Protein AF-L1M6B3-F1 (afdb_monomer)

pLDDT: mean 80.81, std 20.07, range [38.44, 98.19]

Solvent-accessible surface area (backbone atoms only — not comparable to full-atom values): 6651 Å² total; per-residue (Å²): 133,92,52,55,68,57,55,55,41,68,74,41,54,89,72,24,53,74,43,82,43,82,76,46,95,81,58,23,30,35,41,38,33,19,40,95,89,66,50,75,66,46,76,44,82,42,46,41,73,40,52,76,28,69,75,46,34,54,54,48,53,50,52,50,53,49,53,41,39,48,76,72,69,46,59,68,65,63,54,52,51,55,51,45,61,76,76,36,99,66,91,72,86,75,78,84,70,84,82,78,84,79,83,88,79,88,131

Radius of gyration: 19.42 Å; Cα contacts (8 Å, |Δi|>4): 104; chains: 1; bounding box: 47×22×64 Å

Organism: NCBI:txid1005395

Secondary structure (DSSP, 8-state):
---HHHHHHHHHTTTSEEEEEE--TTS-EEEEEE-TTS-EEEEEEE-HHHHS-HHHHHHHHHHHHHHHHHHTT--HHHHHHHHHHHH-S-S-TTSS-----------

InterPro domains:
  IPR021898 Protein of unknown function DUF3509 [PF12021] (4-87)

Foldseek 3Di:
DDQLVVVLCVLQVVFWDWDWAQDDPQRKIWTWTAGPVRDTQDIDIDGPVCRVDPVSSLVVSLVRVLSSCVVVVHDSVVSVVVVDVVVDPDDPVPPPDDDDPDDDDDD

Nearest PDB structures (foldseek):
  1t4l-assembly1_B  TM=3.469E-01  e=2.557E-01  Saccharomyces cerevisiae
  3c4b-assembly1_A  TM=3.818E-01  e=4.472E-01  Mus musculus
  7xw2-assembly1_A  TM=3.676E-01  e=6.100E-01  Homo sapiens
  3r8e-assembly1_A-2  TM=4.385E-01  e=1.067E+00  Cytophaga hutchinsonii ATCC 33406
  6sgb-assembly1_DC  TM=3.191E-01  e=2.708E+00  Trypanosoma brucei brucei

Structure (mmCIF, N/CA/C/O backbone):
data_AF-L1M6B3-F1
#
_entry.id   AF-L1M6B3-F1
#
loop_
_atom_site.group_PDB
_atom_site.id
_atom_site.type_symbol
_atom_site.label_atom_id
_atom_site.label_alt_id
_atom_site.label_comp_id
_atom_site.label_asym_id
_atom_site.label_entity_id
_atom_site.label_seq_id
_atom_site.pdbx_PDB_ins_code
_atom_site.Cartn_x
_atom_site.Cartn_y
_atom_site.Cartn_z
_atom_site.occupancy
_atom_site.B_iso_or_equiv
_atom_site.auth_seq_id
_atom_site.auth_comp_id
_atom_site.auth_asym_id
_atom_site.auth_atom_id
_atom_site.pdbx_PDB_model_num
ATOM 1 N N . MET A 1 1 ? -14.759 -16.375 -1.411 1.00 55.50 1 MET A N 1
ATOM 2 C CA . MET A 1 1 ? -15.047 -15.003 -0.928 1.00 55.50 1 MET A CA 1
ATOM 3 C C . MET A 1 1 ? -13.871 -14.116 -1.297 1.00 55.50 1 MET A C 1
ATOM 5 O O . MET A 1 1 ? -12.746 -14.537 -1.079 1.00 55.50 1 MET A O 1
ATOM 9 N N . HIS A 1 2 ? -14.107 -12.942 -1.884 1.00 76.81 2 HIS A N 1
ATOM 10 C CA . HIS A 1 2 ? -13.041 -12.001 -2.239 1.00 76.81 2 HIS A CA 1
ATOM 11 C C . HIS A 1 2 ? -12.726 -11.129 -1.016 1.00 76.81 2 HIS A C 1
ATOM 13 O O . HIS A 1 2 ? -13.525 -10.265 -0.661 1.00 76.81 2 HIS A O 1
ATOM 19 N N . ASN A 1 3 ? -11.624 -11.418 -0.317 1.00 91.75 3 ASN A N 1
ATOM 20 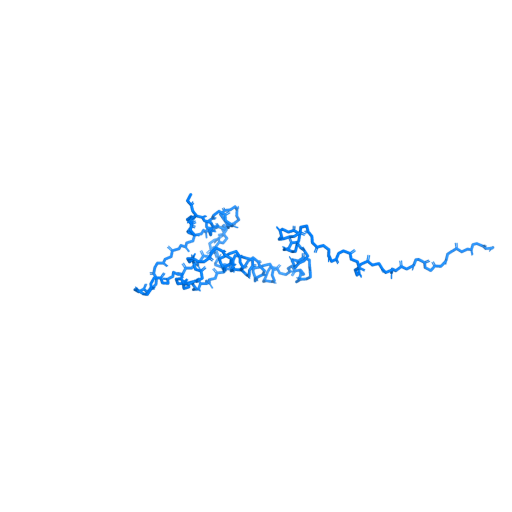C CA . ASN A 1 3 ? -11.162 -10.611 0.811 1.00 91.75 3 ASN A CA 1
ATOM 21 C C . ASN A 1 3 ? -10.076 -9.640 0.316 1.00 91.75 3 ASN A C 1
ATOM 23 O O . ASN A 1 3 ? -8.976 -10.094 -0.007 1.00 91.75 3 ASN A O 1
ATOM 27 N N . PRO A 1 4 ? -10.343 -8.326 0.277 1.00 93.56 4 PRO A N 1
ATOM 28 C CA . PRO A 1 4 ? -9.402 -7.362 -0.279 1.00 93.56 4 PRO A CA 1
ATOM 29 C C . PRO A 1 4 ? -8.112 -7.240 0.541 1.00 93.56 4 PRO A C 1
ATOM 31 O O . PRO A 1 4 ? -7.052 -6.987 -0.021 1.00 93.56 4 PRO A O 1
ATOM 34 N N . PHE A 1 5 ? -8.171 -7.469 1.856 1.00 95.00 5 PHE A N 1
ATOM 35 C CA . PHE A 1 5 ? -6.982 -7.465 2.709 1.00 95.00 5 PHE A CA 1
ATOM 36 C C . PHE A 1 5 ? -6.064 -8.637 2.374 1.00 95.00 5 PHE A C 1
ATOM 38 O O . PHE A 1 5 ? -4.862 -8.447 2.232 1.00 95.00 5 PHE A O 1
ATOM 45 N N . GLN A 1 6 ? -6.645 -9.826 2.184 1.00 94.75 6 GLN A N 1
ATOM 46 C CA . GLN A 1 6 ? -5.886 -11.006 1.779 1.00 94.75 6 GLN A CA 1
ATOM 47 C C . GLN A 1 6 ? -5.278 -10.808 0.390 1.00 94.75 6 GLN A C 1
ATOM 49 O O . GLN A 1 6 ? -4.102 -11.080 0.212 1.00 94.75 6 GLN A O 1
ATOM 54 N N . GLN A 1 7 ? -6.033 -10.251 -0.562 1.00 95.19 7 GLN A N 1
ATOM 55 C CA . GLN A 1 7 ? -5.516 -10.000 -1.908 1.00 95.19 7 GLN A CA 1
ATOM 56 C C . GLN A 1 7 ? -4.331 -9.022 -1.911 1.00 95.19 7 GLN A C 1
ATOM 58 O O . GLN A 1 7 ? -3.369 -9.237 -2.645 1.00 95.19 7 GLN A O 1
ATOM 63 N N . ILE A 1 8 ? -4.380 -7.960 -1.097 1.00 96.25 8 ILE A N 1
ATOM 64 C CA . ILE A 1 8 ? -3.237 -7.049 -0.936 1.00 96.25 8 ILE A CA 1
ATOM 65 C C . ILE A 1 8 ? -2.059 -7.800 -0.315 1.00 96.25 8 ILE A C 1
ATOM 67 O O . ILE A 1 8 ? -0.951 -7.706 -0.832 1.00 96.25 8 ILE A O 1
ATOM 71 N N . SER 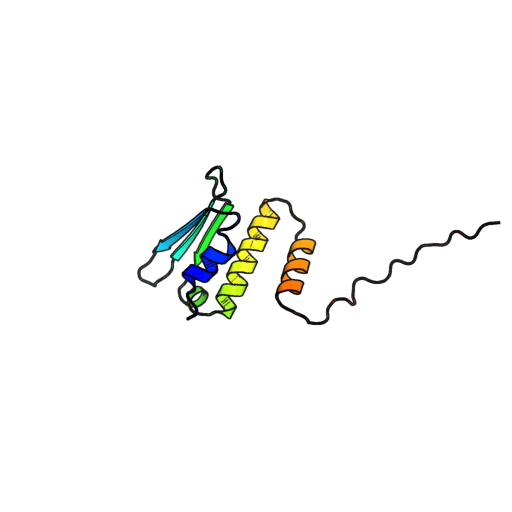A 1 9 ? -2.284 -8.548 0.767 1.00 96.44 9 SER A N 1
ATOM 72 C CA . SER A 1 9 ? -1.225 -9.315 1.425 1.00 96.44 9 SER A CA 1
ATOM 73 C C . SER A 1 9 ? -0.567 -10.304 0.464 1.00 96.44 9 SER A C 1
ATOM 75 O O . SER A 1 9 ? 0.646 -10.245 0.287 1.00 96.44 9 SER A O 1
ATOM 77 N N . ASP A 1 10 ? -1.344 -11.138 -0.222 1.00 96.00 10 ASP A N 1
ATOM 78 C CA . ASP A 1 10 ? -0.845 -12.129 -1.183 1.00 96.00 10 ASP A CA 1
ATOM 79 C C . ASP A 1 10 ? -0.058 -11.475 -2.323 1.00 96.00 10 ASP A C 1
ATOM 81 O O . ASP A 1 10 ? 0.919 -12.031 -2.809 1.00 96.00 10 ASP A O 1
ATOM 85 N N . ALA A 1 11 ? -0.437 -10.264 -2.741 1.00 95.62 11 ALA A N 1
ATOM 86 C CA . ALA A 1 11 ? 0.243 -9.573 -3.830 1.00 95.62 11 ALA A CA 1
ATOM 87 C C . ALA A 1 11 ? 1.663 -9.086 -3.486 1.00 95.62 11 ALA A C 1
ATOM 89 O O . ALA A 1 11 ? 2.421 -8.784 -4.414 1.00 95.62 11 ALA A O 1
ATOM 90 N N . PHE A 1 12 ? 2.012 -8.960 -2.203 1.00 96.88 12 PHE A N 1
ATOM 91 C CA . PHE A 1 12 ? 3.274 -8.350 -1.768 1.00 96.88 12 PHE A CA 1
ATOM 92 C C . PHE A 1 12 ? 4.070 -9.186 -0.762 1.00 96.88 12 PHE A C 1
ATOM 94 O O . PHE A 1 12 ? 5.244 -8.887 -0.562 1.00 96.88 12 PHE A O 1
ATOM 101 N N . SER A 1 13 ? 3.473 -10.206 -0.136 1.00 95.88 13 SER A N 1
ATOM 102 C CA . SER A 1 13 ? 4.100 -10.923 0.988 1.00 95.88 13 SER A CA 1
ATOM 103 C C . SER A 1 13 ? 5.321 -11.758 0.597 1.00 95.88 13 SER A C 1
ATOM 105 O O . SER A 1 13 ? 6.122 -12.074 1.472 1.00 95.88 13 SER A O 1
ATOM 107 N N . ASP A 1 14 ? 5.490 -12.074 -0.690 1.00 94.50 14 ASP A N 1
ATOM 108 C CA . ASP A 1 14 ? 6.669 -12.788 -1.196 1.00 94.50 14 ASP A CA 1
ATOM 109 C C . ASP A 1 14 ? 7.959 -11.955 -1.072 1.00 94.50 14 ASP A C 1
ATOM 111 O O . ASP A 1 14 ? 9.032 -12.502 -0.835 1.00 94.50 14 ASP A O 1
ATOM 115 N N . GLU A 1 15 ? 7.860 -10.628 -1.201 1.00 93.38 15 GLU A N 1
ATOM 116 C CA . GLU A 1 15 ? 9.016 -9.715 -1.246 1.00 93.38 15 GLU A CA 1
ATOM 117 C C . GLU A 1 15 ? 9.034 -8.696 -0.096 1.00 93.38 15 GLU A C 1
ATOM 119 O O . GLU A 1 15 ? 10.088 -8.174 0.275 1.00 93.38 15 GLU A O 1
ATOM 124 N N . TYR A 1 16 ? 7.870 -8.382 0.476 1.00 96.69 16 TYR A N 1
ATOM 125 C CA . TYR A 1 16 ? 7.708 -7.284 1.420 1.00 96.69 16 TYR A CA 1
ATOM 126 C C . TYR A 1 16 ? 6.960 -7.724 2.671 1.00 96.69 16 TYR A C 1
ATOM 128 O O . TYR A 1 16 ? 5.988 -8.476 2.634 1.00 96.69 16 TYR A O 1
ATOM 136 N N . ARG A 1 17 ? 7.345 -7.143 3.805 1.00 97.56 17 ARG A N 1
ATOM 137 C CA . ARG A 1 17 ? 6.515 -7.163 5.007 1.00 97.56 17 ARG A CA 1
ATOM 138 C C . ARG A 1 17 ? 5.327 -6.233 4.785 1.00 97.56 17 ARG A C 1
ATOM 140 O O . ARG A 1 17 ? 5.499 -5.026 4.605 1.00 97.56 17 ARG A O 1
ATOM 147 N N . VAL A 1 18 ? 4.128 -6.805 4.815 1.00 98.19 18 VAL A N 1
ATOM 148 C CA . VAL A 1 18 ? 2.867 -6.086 4.622 1.00 98.19 18 VAL A CA 1
ATOM 149 C C . VAL A 1 18 ? 2.314 -5.639 5.972 1.00 98.19 18 VAL A C 1
ATOM 151 O O . VAL A 1 18 ? 2.073 -6.457 6.858 1.00 98.19 18 VAL A O 1
ATOM 154 N N . ASN A 1 19 ? 2.070 -4.339 6.127 1.00 97.88 19 ASN A N 1
ATOM 155 C CA . ASN A 1 19 ? 1.333 -3.792 7.261 1.00 97.88 19 ASN A CA 1
ATOM 156 C C . ASN A 1 19 ? 0.096 -3.034 6.768 1.00 97.88 19 ASN A C 1
ATOM 158 O O . ASN A 1 19 ? 0.200 -2.162 5.903 1.00 97.88 19 ASN A O 1
ATOM 162 N N . LEU A 1 20 ? -1.063 -3.383 7.328 1.00 96.81 20 LEU A N 1
ATOM 163 C CA . LEU A 1 20 ? -2.352 -2.762 7.044 1.00 96.81 20 LEU A CA 1
ATOM 164 C C . LEU A 1 20 ? -2.904 -2.184 8.350 1.00 96.81 20 LEU A C 1
ATOM 166 O O . LEU A 1 20 ? -3.296 -2.940 9.239 1.00 96.81 20 LEU A O 1
ATOM 170 N N . SER A 1 21 ? -2.943 -0.857 8.468 1.00 95.88 21 SER A N 1
ATOM 171 C CA . SER A 1 21 ? -3.510 -0.153 9.627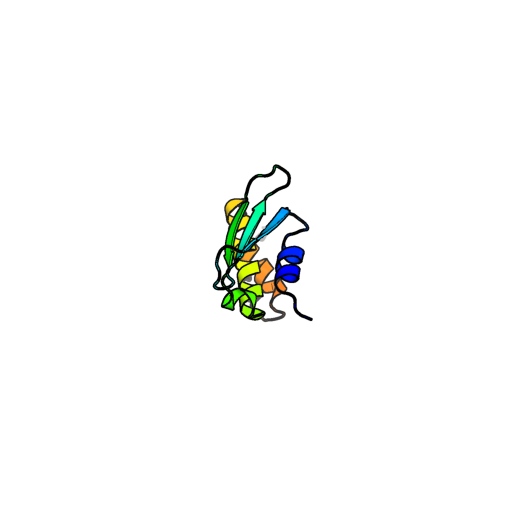 1.00 95.88 21 SER A CA 1
ATOM 172 C C . SER A 1 21 ? -4.808 0.558 9.261 1.00 95.88 21 SER A C 1
ATOM 174 O O . SER A 1 21 ? -4.971 1.058 8.149 1.00 95.88 21 SER A O 1
ATOM 176 N N . ILE A 1 22 ? -5.752 0.621 10.201 1.00 93.44 22 ILE A N 1
ATOM 177 C CA . ILE A 1 22 ? -6.946 1.462 10.067 1.00 93.44 22 ILE A CA 1
ATOM 178 C C . ILE A 1 22 ? -6.545 2.888 10.443 1.00 93.44 22 ILE A C 1
ATOM 180 O O . ILE A 1 22 ? -6.090 3.122 11.557 1.00 93.44 22 ILE A O 1
ATOM 184 N N . GLU A 1 23 ? -6.728 3.835 9.526 1.00 88.69 23 GLU A N 1
ATOM 185 C CA . GLU A 1 23 ? -6.338 5.237 9.749 1.00 88.69 23 GLU A CA 1
ATOM 186 C C . GLU A 1 23 ? -7.525 6.126 10.105 1.00 88.69 23 GLU A C 1
ATOM 188 O O . GLU A 1 23 ? -7.377 7.160 10.753 1.00 88.69 23 GLU A O 1
ATOM 193 N N . ARG A 1 24 ? -8.716 5.769 9.618 1.00 90.38 24 ARG A N 1
ATOM 194 C CA . ARG A 1 24 ? -9.898 6.623 9.684 1.00 90.38 24 ARG A CA 1
ATOM 195 C C . ARG A 1 24 ? -11.154 5.798 9.904 1.00 90.38 24 ARG A C 1
ATOM 197 O O . ARG A 1 24 ? -11.276 4.670 9.431 1.00 90.38 24 ARG A O 1
ATOM 204 N N . LEU A 1 25 ? -12.131 6.420 10.558 1.00 91.62 25 LEU A N 1
ATOM 205 C CA . LEU A 1 25 ? -13.463 5.847 10.775 1.00 91.62 25 LEU A CA 1
AT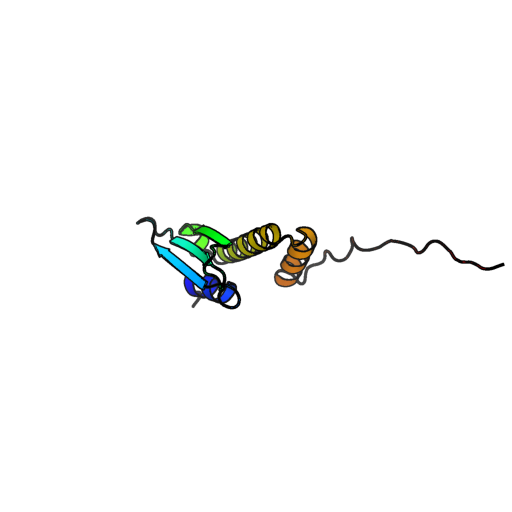OM 206 C C . LEU A 1 25 ? -14.271 5.705 9.472 1.00 91.62 25 LEU A C 1
ATOM 208 O O . LEU A 1 25 ? -15.251 4.969 9.443 1.00 91.62 25 LEU A O 1
ATOM 212 N N . ASP A 1 26 ? -13.841 6.360 8.386 1.00 89.50 26 ASP A N 1
ATOM 213 C CA . ASP A 1 26 ? -14.420 6.209 7.042 1.00 89.50 26 ASP A CA 1
ATOM 214 C C . ASP A 1 26 ? -14.098 4.847 6.385 1.00 89.50 26 ASP A C 1
ATOM 216 O O . ASP A 1 26 ? -14.573 4.540 5.289 1.00 89.50 26 ASP A O 1
ATOM 220 N N . GLY A 1 27 ? -13.307 4.010 7.065 1.00 88.56 27 GLY A N 1
ATOM 221 C CA . GLY A 1 27 ? -12.912 2.687 6.601 1.00 88.56 27 GLY A CA 1
ATOM 222 C C . GLY A 1 27 ? -11.686 2.684 5.689 1.00 88.56 27 GLY A C 1
ATOM 223 O O . GLY A 1 27 ? -11.380 1.627 5.130 1.00 88.56 27 GLY A O 1
ATOM 224 N N . SER A 1 28 ? -10.994 3.818 5.536 1.00 94.56 28 SER A N 1
ATOM 225 C CA . SER A 1 28 ? -9.696 3.894 4.865 1.00 94.56 28 SER A CA 1
ATOM 226 C C . SER A 1 28 ? -8.600 3.225 5.690 1.00 94.56 28 SER A C 1
ATOM 228 O O . SER A 1 28 ? -8.565 3.314 6.921 1.00 94.56 28 SER A O 1
ATOM 230 N N . ILE A 1 29 ? -7.669 2.592 4.987 1.00 96.31 29 ILE A N 1
ATOM 231 C CA . ILE A 1 29 ? -6.536 1.881 5.575 1.00 96.31 29 ILE A CA 1
ATOM 232 C C . ILE A 1 29 ? -5.222 2.412 5.008 1.00 96.31 29 ILE A C 1
ATOM 234 O O . ILE A 1 29 ? -5.169 2.827 3.849 1.00 96.31 29 ILE A O 1
ATOM 238 N N . MET A 1 30 ? -4.157 2.394 5.801 1.00 97.56 30 MET A N 1
ATOM 239 C CA . MET A 1 30 ? -2.804 2.605 5.300 1.00 97.56 30 MET A CA 1
ATOM 240 C C . MET A 1 30 ? -2.175 1.255 4.997 1.00 97.56 30 MET A C 1
ATOM 242 O O . MET A 1 30 ? -2.080 0.396 5.870 1.00 97.56 30 MET A O 1
ATOM 246 N N . LEU A 1 31 ? -1.694 1.101 3.771 1.00 98.19 31 LEU A N 1
ATOM 247 C CA . LEU A 1 31 ? -0.739 0.068 3.416 1.00 98.19 31 LEU A CA 1
ATOM 248 C C . LEU A 1 31 ? 0.671 0.621 3.592 1.00 98.19 31 LEU A C 1
ATOM 250 O O . LEU A 1 31 ? 1.014 1.651 3.009 1.00 98.19 31 LEU A O 1
ATOM 254 N N . THR A 1 32 ? 1.494 -0.095 4.347 1.00 98.19 32 THR A N 1
ATOM 255 C CA . THR A 1 32 ? 2.939 0.125 4.405 1.00 98.19 32 THR A CA 1
ATOM 256 C C . THR A 1 32 ? 3.643 -1.159 3.990 1.00 98.19 32 THR A C 1
ATOM 258 O O . THR A 1 32 ? 3.373 -2.220 4.551 1.00 98.19 32 THR A O 1
ATOM 261 N N . LEU A 1 33 ? 4.536 -1.051 3.008 1.00 98.19 33 LEU A N 1
ATOM 262 C CA . LEU A 1 33 ? 5.398 -2.136 2.552 1.00 98.19 33 LEU A CA 1
ATOM 263 C C . LEU A 1 33 ? 6.829 -1.828 2.970 1.00 98.19 33 LEU A C 1
ATOM 265 O O . LEU A 1 33 ? 7.339 -0.740 2.680 1.00 98.19 33 LEU A O 1
ATOM 269 N N . SER A 1 34 ? 7.478 -2.774 3.640 1.00 97.06 34 SER A N 1
ATOM 270 C CA . SER A 1 34 ? 8.895 -2.680 3.982 1.00 97.06 34 SER A CA 1
ATOM 271 C C . SER A 1 34 ? 9.676 -3.894 3.504 1.00 97.06 34 SER A C 1
ATOM 273 O O . SER A 1 34 ? 9.157 -5.007 3.462 1.00 97.06 34 SER A O 1
ATOM 275 N N . ASN A 1 35 ? 10.929 -3.671 3.115 1.00 94.69 35 ASN A N 1
ATOM 276 C CA . ASN A 1 35 ? 11.831 -4.750 2.725 1.00 94.69 35 ASN A CA 1
ATOM 277 C C . ASN A 1 35 ? 12.368 -5.504 3.957 1.00 94.69 35 ASN A C 1
ATOM 279 O O . ASN A 1 35 ? 12.091 -5.151 5.108 1.00 94.69 35 ASN A O 1
ATOM 283 N N . GLU A 1 36 ? 13.176 -6.534 3.719 1.00 92.62 36 GLU A N 1
ATOM 284 C CA . GLU A 1 36 ? 13.772 -7.361 4.776 1.00 92.62 36 GLU A CA 1
ATOM 285 C C . GLU A 1 36 ? 14.641 -6.576 5.775 1.00 92.62 36 GLU A C 1
ATOM 287 O O . GLU A 1 36 ? 14.682 -6.915 6.959 1.00 92.62 36 GLU A O 1
ATOM 292 N N . HIS A 1 37 ? 15.248 -5.468 5.339 1.00 93.38 37 HIS A N 1
ATOM 293 C CA . HIS A 1 37 ? 16.034 -4.566 6.186 1.00 93.38 37 HIS A CA 1
ATOM 294 C C . HIS A 1 37 ? 15.174 -3.584 7.002 1.00 93.38 37 HIS A C 1
ATOM 296 O O . HIS A 1 37 ? 15.710 -2.744 7.723 1.00 93.38 37 HIS A O 1
ATOM 302 N N . GLY A 1 38 ? 13.844 -3.650 6.885 1.00 90.00 38 GLY A N 1
ATOM 303 C CA . GLY A 1 38 ? 12.911 -2.775 7.594 1.00 90.00 38 GLY A CA 1
ATOM 304 C C . GLY A 1 38 ? 12.742 -1.384 6.974 1.00 90.00 38 GLY A C 1
ATOM 305 O O . GLY A 1 38 ? 12.041 -0.551 7.549 1.00 90.00 38 GLY A O 1
ATOM 306 N N . ARG A 1 39 ? 13.326 -1.116 5.798 1.00 94.38 39 ARG A N 1
ATOM 307 C CA . ARG A 1 39 ? 13.114 0.143 5.070 1.00 94.38 39 ARG A CA 1
ATOM 308 C C . ARG A 1 39 ? 11.745 0.121 4.400 1.00 94.38 39 ARG A C 1
ATOM 310 O O . ARG A 1 39 ? 11.421 -0.823 3.684 1.00 94.38 39 ARG A O 1
ATOM 317 N N . VAL A 1 40 ? 10.966 1.184 4.588 1.00 95.44 40 VAL A N 1
ATOM 318 C CA . VAL A 1 40 ? 9.695 1.381 3.877 1.00 95.44 40 VAL A CA 1
ATOM 319 C C . VAL A 1 40 ? 9.976 1.683 2.405 1.00 95.44 40 VAL A C 1
ATOM 321 O O . VAL A 1 40 ? 10.710 2.622 2.101 1.00 95.44 40 VAL A O 1
ATOM 324 N N . VAL A 1 41 ? 9.387 0.886 1.513 1.00 95.38 41 VAL A N 1
ATOM 325 C CA . VAL A 1 41 ? 9.503 1.019 0.048 1.00 95.38 41 VAL A CA 1
ATOM 326 C C . VAL A 1 41 ? 8.220 1.530 -0.599 1.00 95.38 41 VAL A C 1
ATOM 328 O O . VAL A 1 41 ? 8.241 2.019 -1.715 1.00 95.38 41 VAL A O 1
ATOM 331 N N . ALA A 1 42 ? 7.087 1.429 0.095 1.00 96.25 42 ALA A N 1
ATOM 332 C CA . ALA A 1 42 ? 5.852 2.061 -0.336 1.00 96.25 42 ALA A CA 1
ATOM 333 C C . ALA A 1 42 ? 4.958 2.350 0.864 1.00 96.25 42 ALA A C 1
ATOM 335 O O . ALA A 1 42 ? 4.869 1.562 1.809 1.00 96.25 42 ALA A O 1
ATOM 336 N N . LYS A 1 43 ? 4.248 3.476 0.796 1.00 96.69 43 LYS A N 1
ATOM 337 C CA . LYS A 1 43 ? 3.204 3.837 1.750 1.00 96.69 43 LYS A CA 1
ATOM 338 C C . LYS A 1 43 ? 2.012 4.415 0.998 1.00 96.69 43 LYS A C 1
ATOM 340 O O . LYS A 1 43 ? 2.165 5.366 0.232 1.00 96.69 43 LYS A O 1
ATOM 345 N N . ARG A 1 44 ? 0.827 3.832 1.181 1.00 97.12 44 ARG A N 1
ATOM 346 C CA . ARG A 1 44 ? -0.370 4.182 0.408 1.00 97.12 44 ARG A CA 1
ATOM 347 C C . ARG A 1 44 ? -1.611 4.199 1.289 1.00 97.12 44 ARG A C 1
ATOM 349 O O . ARG A 1 44 ? -1.975 3.182 1.866 1.00 97.12 44 ARG A O 1
ATOM 356 N N . LEU A 1 45 ? -2.301 5.337 1.316 1.00 97.06 45 LEU A N 1
ATOM 357 C CA . LEU A 1 45 ? -3.663 5.406 1.835 1.00 97.06 45 LEU A CA 1
ATOM 358 C C . LEU A 1 45 ? -4.618 4.785 0.808 1.00 97.06 45 LEU A C 1
ATOM 360 O O . LEU A 1 45 ? -4.597 5.163 -0.364 1.00 97.06 45 LEU A O 1
ATOM 364 N N . ILE A 1 46 ? -5.444 3.849 1.258 1.00 96.44 46 ILE A N 1
ATOM 365 C CA . ILE A 1 46 ? -6.423 3.122 0.454 1.00 96.44 46 ILE A CA 1
ATOM 366 C C . ILE A 1 46 ? -7.793 3.418 1.042 1.00 96.44 46 ILE A C 1
ATOM 368 O O . ILE A 1 46 ? -8.074 3.056 2.185 1.00 96.44 46 ILE A O 1
ATOM 372 N N . ASN A 1 47 ? -8.649 4.083 0.274 1.00 95.94 47 ASN A N 1
ATOM 373 C CA . ASN A 1 47 ? -10.006 4.360 0.722 1.00 95.94 47 ASN A CA 1
ATOM 374 C C . ASN A 1 47 ? -10.918 3.136 0.540 1.00 95.94 47 ASN A C 1
ATOM 376 O O . ASN A 1 47 ? -10.599 2.173 -0.167 1.00 95.94 47 ASN A O 1
ATOM 380 N N . ARG A 1 48 ? -12.090 3.188 1.176 1.00 94.38 48 ARG A N 1
ATOM 381 C CA . ARG A 1 48 ? -13.070 2.102 1.128 1.00 94.38 48 ARG A CA 1
ATOM 382 C C . ARG A 1 48 ? -13.492 1.737 -0.299 1.00 94.38 48 ARG A C 1
ATOM 384 O O . ARG A 1 48 ? -13.603 0.561 -0.616 1.00 94.38 48 ARG A O 1
ATOM 391 N N . GLU A 1 49 ? -13.698 2.720 -1.170 1.00 93.62 49 GLU A N 1
ATOM 392 C CA . GLU A 1 49 ? -14.157 2.481 -2.544 1.00 93.62 49 GLU A CA 1
ATOM 393 C C . GLU A 1 49 ? -13.112 1.781 -3.421 1.00 93.62 49 GLU A C 1
ATOM 395 O O . GLU A 1 49 ? -13.462 1.053 -4.350 1.00 93.62 49 GLU A O 1
ATOM 400 N N . GLN A 1 50 ? -11.827 2.033 -3.167 1.00 94.31 50 GLN A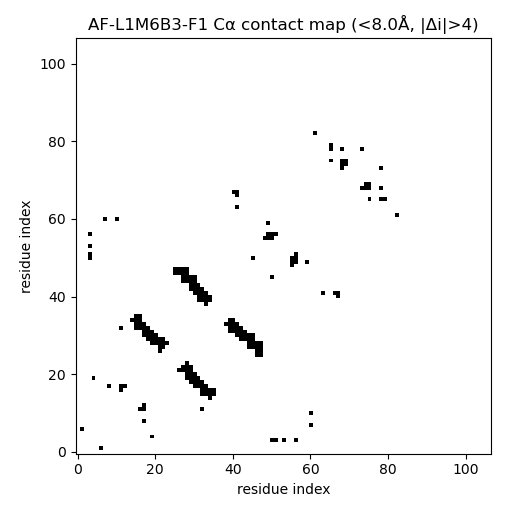 N 1
ATOM 401 C CA . GLN A 1 50 ? -10.721 1.345 -3.827 1.00 94.31 50 GLN A CA 1
ATOM 402 C C . GLN A 1 50 ? -10.606 -0.095 -3.329 1.00 94.31 50 GLN A C 1
ATOM 404 O O . GLN A 1 50 ? -10.428 -0.998 -4.141 1.00 94.31 50 GLN A O 1
ATOM 409 N N . ARG A 1 51 ? -10.741 -0.301 -2.014 1.00 93.88 51 ARG A N 1
ATOM 410 C CA . ARG A 1 51 ? -10.643 -1.614 -1.367 1.00 93.88 51 ARG A CA 1
ATOM 411 C C . ARG A 1 51 ? -11.816 -2.532 -1.715 1.00 93.88 51 ARG A C 1
ATOM 413 O O . ARG A 1 51 ? -11.607 -3.700 -2.013 1.00 93.88 51 ARG A O 1
ATOM 420 N N . ASP A 1 52 ? -13.042 -2.018 -1.669 1.00 92.81 52 ASP A N 1
ATOM 421 C CA . ASP A 1 52 ? -14.256 -2.834 -1.794 1.00 92.81 52 ASP A CA 1
ATOM 422 C C . ASP A 1 52 ? -14.609 -3.139 -3.271 1.00 92.81 52 ASP A C 1
ATOM 424 O O . ASP A 1 52 ? -15.504 -3.937 -3.546 1.00 92.81 52 ASP A O 1
ATOM 428 N N . CYS A 1 53 ? -13.909 -2.531 -4.241 1.00 94.75 53 CYS A N 1
ATOM 429 C CA . CYS A 1 53 ? -14.122 -2.754 -5.672 1.00 94.75 53 CYS A CA 1
ATOM 430 C C . CYS A 1 53 ? -12.972 -3.579 -6.289 1.00 94.75 53 CYS A C 1
ATOM 432 O O . CYS A 1 53 ? -11.891 -3.023 -6.493 1.00 94.75 53 CYS A O 1
ATOM 434 N N . PRO A 1 54 ? -13.202 -4.843 -6.707 1.00 92.69 54 PRO A N 1
ATOM 435 C CA . PRO A 1 54 ? -12.143 -5.737 -7.196 1.00 92.69 54 PRO A CA 1
ATOM 436 C C . PRO A 1 54 ? -11.289 -5.141 -8.323 1.00 92.69 54 PRO A C 1
ATOM 438 O O . PRO A 1 54 ? -10.066 -5.125 -8.254 1.00 92.69 54 PRO A O 1
ATOM 441 N N . LYS A 1 55 ? -11.932 -4.529 -9.328 1.00 93.19 55 LYS A N 1
ATOM 442 C CA . LYS A 1 55 ? -11.227 -3.898 -10.459 1.0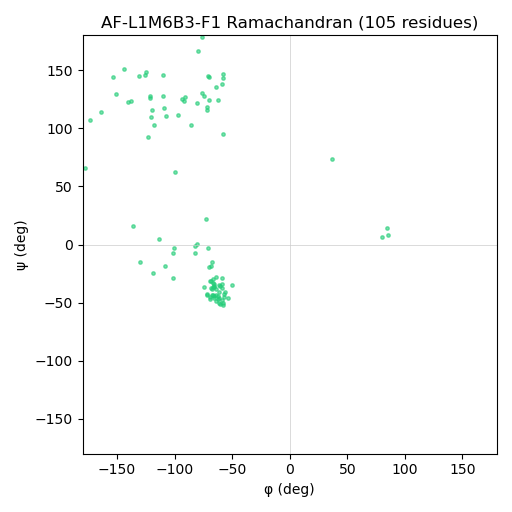0 93.19 55 LYS A CA 1
ATOM 443 C C . LYS A 1 55 ? -10.382 -2.692 -10.044 1.00 93.19 55 LYS A C 1
ATOM 445 O O . LYS A 1 55 ? -9.370 -2.401 -10.676 1.00 93.19 55 LYS A O 1
ATOM 450 N N . ARG A 1 56 ? -10.824 -1.926 -9.039 1.00 95.06 56 ARG A N 1
ATOM 451 C CA . ARG A 1 56 ? -10.045 -0.789 -8.519 1.00 95.06 56 ARG A CA 1
ATOM 452 C C . ARG A 1 56 ? -8.881 -1.292 -7.673 1.00 95.06 56 ARG A C 1
ATOM 454 O O . ARG A 1 56 ? -7.804 -0.712 -7.757 1.00 95.06 56 ARG A O 1
ATOM 461 N N . LEU A 1 57 ? -9.093 -2.370 -6.925 1.00 95.81 57 LEU A N 1
ATOM 462 C CA . LEU A 1 57 ? -8.077 -2.997 -6.099 1.00 95.81 57 LEU A CA 1
ATOM 463 C C . LEU A 1 57 ? -6.943 -3.605 -6.933 1.00 95.81 57 LEU A C 1
ATOM 465 O O . LEU A 1 57 ? -5.780 -3.344 -6.647 1.00 95.81 57 LEU A O 1
ATOM 469 N N . GLU A 1 58 ? -7.261 -4.312 -8.017 1.00 94.56 58 GLU A N 1
ATOM 470 C CA . GLU A 1 58 ? -6.259 -4.826 -8.966 1.00 94.56 58 GLU A CA 1
ATOM 471 C C . GLU A 1 58 ? -5.404 -3.693 -9.550 1.00 94.56 58 GLU A C 1
ATOM 473 O O . GLU A 1 58 ? -4.178 -3.717 -9.462 1.00 94.56 58 GLU A O 1
ATOM 478 N N . ARG A 1 59 ? -6.049 -2.631 -10.052 1.00 93.81 59 ARG A N 1
ATOM 479 C CA . ARG A 1 59 ? -5.345 -1.451 -10.586 1.00 93.81 59 ARG A CA 1
ATOM 480 C C . ARG A 1 59 ? -4.481 -0.753 -9.537 1.00 93.81 59 ARG A C 1
ATOM 482 O O . ARG A 1 59 ? -3.427 -0.216 -9.866 1.00 93.81 59 ARG A O 1
ATOM 489 N N . LEU A 1 60 ? -4.936 -0.724 -8.287 1.00 96.00 60 LEU A N 1
ATOM 490 C CA . LEU A 1 60 ? -4.180 -0.170 -7.171 1.00 96.00 60 LEU A CA 1
ATOM 491 C C . LEU A 1 60 ? -2.925 -1.005 -6.891 1.00 96.00 60 LEU A C 1
ATOM 493 O O . LEU A 1 60 ? -1.849 -0.432 -6.735 1.00 96.00 60 LEU A O 1
ATOM 497 N N . ILE A 1 61 ? -3.052 -2.334 -6.860 1.00 96.12 61 ILE A N 1
ATOM 498 C CA . ILE A 1 61 ? -1.926 -3.257 -6.672 1.00 96.12 61 ILE A CA 1
ATOM 499 C C . ILE A 1 61 ? -0.891 -3.062 -7.784 1.00 96.12 61 ILE A C 1
ATOM 501 O O . ILE A 1 61 ? 0.293 -2.892 -7.491 1.00 96.12 61 ILE A O 1
ATOM 505 N N . ASP A 1 62 ? -1.325 -3.004 -9.045 1.00 94.06 62 ASP A N 1
ATOM 506 C CA . ASP A 1 62 ? -0.419 -2.746 -10.165 1.00 94.06 62 ASP A CA 1
ATOM 507 C C . ASP A 1 62 ? 0.250 -1.374 -10.049 1.00 94.06 62 ASP A C 1
ATOM 509 O O . ASP A 1 62 ? 1.466 -1.267 -10.179 1.00 94.06 62 ASP A O 1
ATOM 513 N N . SER A 1 63 ? -0.497 -0.321 -9.711 1.00 94.56 63 SER A N 1
ATOM 514 C CA . SER A 1 63 ? 0.077 1.014 -9.512 1.00 94.56 63 SER A CA 1
ATOM 515 C C . SER A 1 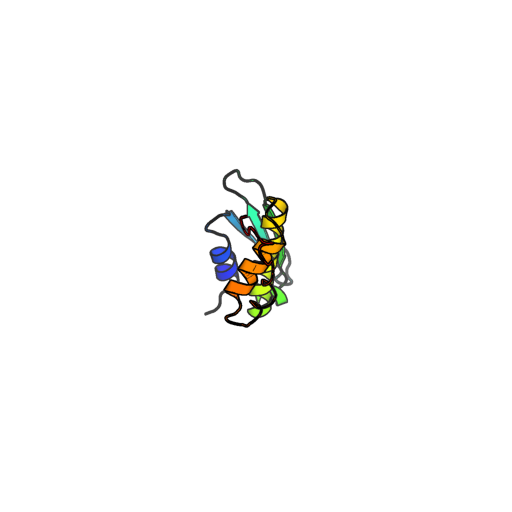63 ? 1.156 1.042 -8.422 1.00 94.56 63 SER A C 1
ATOM 517 O O . SER A 1 63 ? 2.152 1.752 -8.571 1.00 94.56 63 SER A O 1
ATOM 519 N N . ILE A 1 64 ? 0.984 0.280 -7.338 1.00 95.19 64 ILE A N 1
ATOM 520 C CA . ILE A 1 64 ? 1.984 0.172 -6.270 1.00 95.19 64 ILE A CA 1
ATOM 521 C C . ILE A 1 64 ? 3.222 -0.580 -6.767 1.00 95.19 64 ILE A C 1
ATOM 523 O O . ILE A 1 64 ? 4.330 -0.078 -6.589 1.00 95.19 64 ILE A O 1
ATOM 527 N N . ARG A 1 65 ? 3.050 -1.728 -7.440 1.00 93.44 65 ARG A N 1
ATOM 528 C CA . ARG A 1 65 ? 4.165 -2.489 -8.038 1.00 93.44 65 ARG A CA 1
ATOM 529 C C . ARG A 1 65 ? 4.965 -1.633 -9.018 1.00 93.44 65 ARG A C 1
ATOM 531 O O . ARG A 1 65 ? 6.190 -1.647 -8.983 1.00 93.44 65 ARG A O 1
ATOM 538 N N . PHE A 1 66 ? 4.271 -0.848 -9.843 1.00 89.38 66 PHE A N 1
ATOM 539 C CA . PHE A 1 66 ? 4.904 0.077 -10.775 1.00 89.38 66 PHE A CA 1
ATOM 540 C C . PHE A 1 66 ? 5.739 1.128 -10.041 1.00 89.38 66 PHE A C 1
ATOM 542 O O . PHE A 1 66 ? 6.911 1.294 -10.353 1.00 89.38 66 PHE A O 1
ATOM 549 N N . GLY A 1 67 ? 5.162 1.800 -9.037 1.00 90.44 67 GLY A N 1
ATOM 550 C CA . GLY A 1 67 ? 5.871 2.820 -8.260 1.00 90.44 67 GLY A CA 1
ATOM 551 C C . GLY A 1 67 ? 7.149 2.289 -7.609 1.00 90.44 67 GLY A C 1
ATOM 552 O O . GLY A 1 67 ? 8.200 2.905 -7.746 1.00 90.44 67 GLY A O 1
ATOM 553 N N . ILE A 1 68 ? 7.076 1.108 -6.988 1.00 90.88 68 ILE A N 1
ATOM 554 C CA . ILE A 1 68 ? 8.236 0.458 -6.362 1.00 90.88 68 ILE A CA 1
ATOM 555 C C . ILE A 1 68 ? 9.318 0.143 -7.400 1.00 90.88 68 ILE A C 1
ATOM 557 O O . ILE A 1 68 ? 10.490 0.436 -7.179 1.00 90.88 68 ILE A O 1
ATOM 561 N N . ALA A 1 69 ? 8.938 -0.430 -8.542 1.00 86.19 69 ALA A N 1
ATOM 562 C CA . ALA A 1 69 ? 9.899 -0.819 -9.565 1.00 86.19 69 ALA A CA 1
ATOM 563 C C . ALA A 1 69 ? 10.610 0.403 -10.185 1.00 86.19 69 ALA A C 1
ATOM 565 O O . ALA A 1 69 ? 11.819 0.354 -10.405 1.00 86.19 69 ALA A O 1
ATOM 566 N N . ILE A 1 70 ? 9.906 1.527 -10.372 1.00 83.56 70 ILE A N 1
ATOM 567 C CA . ILE A 1 70 ? 10.527 2.801 -10.774 1.00 83.56 70 ILE A CA 1
ATOM 568 C C . ILE A 1 70 ? 11.536 3.285 -9.727 1.00 83.56 70 ILE A C 1
ATOM 570 O O . ILE A 1 70 ? 12.651 3.663 -10.081 1.00 83.56 70 ILE A O 1
ATOM 574 N N . GLU A 1 71 ? 11.175 3.256 -8.442 1.00 83.69 71 GLU A N 1
ATOM 575 C CA . GLU A 1 71 ? 12.072 3.671 -7.354 1.00 83.69 71 GLU A CA 1
ATOM 576 C C . GLU A 1 71 ? 13.317 2.775 -7.228 1.00 83.69 71 GLU A C 1
ATOM 578 O O . GLU A 1 71 ? 14.377 3.248 -6.819 1.00 83.69 71 GLU A O 1
ATOM 583 N N . GLN A 1 72 ? 13.215 1.504 -7.621 1.00 81.69 72 GLN A N 1
ATOM 584 C CA . GLN A 1 72 ? 14.335 0.557 -7.681 1.00 81.69 72 GLN A CA 1
ATOM 585 C C . GLN A 1 72 ? 15.176 0.682 -8.968 1.00 81.69 72 GLN A C 1
ATOM 587 O O . GLN A 1 72 ? 16.183 -0.008 -9.113 1.00 81.69 72 GLN A O 1
ATOM 592 N N . GLY A 1 73 ? 14.809 1.582 -9.888 1.00 75.50 73 GLY A N 1
ATOM 593 C CA . GLY A 1 73 ? 15.549 1.833 -11.126 1.00 75.50 73 GLY A CA 1
ATOM 594 C C . GLY A 1 73 ? 15.210 0.884 -12.277 1.00 75.50 73 GLY A C 1
ATOM 595 O O . GLY A 1 73 ? 15.937 0.852 -13.270 1.00 75.50 73 GLY A O 1
ATOM 596 N N . HIS A 1 74 ? 14.114 0.126 -12.185 1.00 72.38 74 HIS A N 1
ATOM 597 C CA . HIS A 1 74 ? 13.618 -0.653 -13.316 1.00 72.38 74 HIS A CA 1
ATOM 598 C C . HIS A 1 74 ? 13.017 0.262 -14.390 1.00 72.38 74 HIS A C 1
ATOM 600 O O . HIS A 1 74 ? 12.390 1.285 -14.104 1.00 72.38 74 HIS A O 1
ATOM 606 N N . SER A 1 75 ? 13.190 -0.124 -15.656 1.00 72.50 75 SER A N 1
ATOM 607 C CA . SER A 1 75 ? 12.615 0.594 -16.792 1.00 72.50 75 SER A CA 1
ATOM 608 C C . SER A 1 75 ? 11.087 0.581 -16.725 1.00 72.50 75 SER A C 1
ATOM 610 O O . SER A 1 75 ? 10.458 -0.479 -16.727 1.00 72.50 75 SER A O 1
ATOM 612 N N . ALA A 1 76 ? 10.484 1.772 -16.749 1.00 68.50 76 ALA A N 1
ATOM 613 C CA . ALA A 1 76 ? 9.035 1.973 -16.823 1.00 68.50 76 ALA A CA 1
ATOM 614 C C . ALA A 1 76 ? 8.367 1.163 -17.947 1.00 68.50 76 ALA A C 1
ATOM 616 O O . ALA A 1 76 ? 7.235 0.700 -17.805 1.00 68.50 76 ALA A O 1
ATOM 617 N N . VAL A 1 77 ? 9.072 0.997 -19.068 1.00 70.88 77 VAL A N 1
ATOM 618 C CA . VAL A 1 77 ? 8.568 0.311 -20.261 1.00 70.88 77 VAL A CA 1
ATOM 619 C C . VAL A 1 77 ? 8.468 -1.196 -20.027 1.00 70.88 77 VAL A C 1
ATOM 621 O O . VAL A 1 77 ? 7.444 -1.793 -20.355 1.00 70.88 77 VAL A O 1
ATOM 624 N N . ASP A 1 78 ? 9.481 -1.792 -19.398 1.00 73.19 78 ASP A N 1
ATOM 625 C CA . ASP A 1 78 ? 9.532 -3.236 -19.146 1.00 73.19 78 ASP A CA 1
ATOM 626 C C . ASP A 1 78 ? 8.464 -3.648 -18.122 1.00 73.19 78 ASP A C 1
ATOM 628 O O . ASP A 1 78 ? 7.791 -4.668 -18.275 1.00 73.19 78 ASP A O 1
ATOM 632 N N . ILE A 1 79 ? 8.231 -2.800 -17.113 1.00 70.62 79 ILE A N 1
ATOM 633 C CA . ILE A 1 79 ? 7.191 -3.028 -16.102 1.00 70.62 79 ILE A CA 1
ATOM 634 C C . ILE A 1 79 ? 5.792 -2.954 -16.731 1.00 70.62 79 ILE A C 1
ATOM 636 O O . ILE A 1 79 ? 4.934 -3.793 -16.448 1.00 70.62 79 ILE A O 1
ATOM 640 N N . LEU A 1 80 ? 5.545 -1.963 -17.598 1.00 72.62 80 LEU A N 1
ATOM 641 C CA . LEU A 1 80 ? 4.251 -1.808 -18.266 1.00 72.62 80 LEU A CA 1
ATOM 642 C C . LEU A 1 80 ? 3.959 -2.976 -19.223 1.00 72.62 80 LEU A C 1
ATOM 644 O O . LEU A 1 80 ? 2.811 -3.424 -19.316 1.00 72.62 80 LEU A O 1
ATOM 648 N N . ALA A 1 81 ? 4.990 -3.500 -19.893 1.00 73.50 81 ALA A N 1
ATOM 649 C CA . ALA A 1 81 ? 4.881 -4.701 -20.716 1.00 73.50 81 ALA A CA 1
ATOM 650 C C . ALA A 1 81 ? 4.439 -5.914 -19.876 1.00 73.50 81 ALA A C 1
ATOM 652 O O . ALA A 1 81 ? 3.410 -6.518 -20.182 1.00 73.50 81 ALA A O 1
ATOM 653 N N . ALA A 1 82 ? 5.113 -6.185 -18.752 1.00 73.06 82 ALA A N 1
ATOM 654 C CA . ALA A 1 82 ? 4.769 -7.293 -17.855 1.00 73.06 82 ALA A CA 1
ATOM 655 C C . ALA A 1 82 ? 3.352 -7.175 -17.249 1.00 73.06 82 ALA A C 1
ATOM 657 O O . ALA A 1 82 ? 2.651 -8.171 -17.066 1.00 73.06 82 ALA A O 1
ATOM 658 N N . MET A 1 83 ? 2.882 -5.956 -16.957 1.00 73.44 83 MET A N 1
ATOM 659 C CA . MET A 1 83 ? 1.505 -5.729 -16.486 1.00 73.44 83 MET A CA 1
ATOM 660 C C . MET A 1 83 ? 0.458 -6.035 -17.557 1.00 73.44 83 MET A C 1
ATOM 662 O O . MET A 1 83 ? -0.594 -6.602 -17.256 1.00 73.44 83 MET A O 1
ATOM 666 N N . THR A 1 84 ? 0.757 -5.696 -18.812 1.00 69.12 84 THR A N 1
ATOM 667 C CA . THR A 1 84 ? -0.126 -5.973 -19.953 1.00 69.12 84 THR A CA 1
ATOM 668 C C . THR A 1 84 ? -0.235 -7.478 -20.211 1.00 69.12 84 THR A C 1
ATOM 670 O O . THR A 1 84 ? -1.328 -7.970 -20.486 1.00 69.12 84 THR A O 1
ATOM 673 N N . GLU A 1 85 ? 0.858 -8.226 -20.030 1.00 65.62 85 GLU A N 1
ATOM 674 C CA . GLU A 1 85 ? 0.877 -9.693 -20.120 1.00 65.62 85 GLU A CA 1
ATOM 675 C C . GLU A 1 85 ? 0.025 -10.361 -19.031 1.00 65.62 85 GLU A C 1
ATOM 677 O O . GLU A 1 85 ? -0.696 -11.317 -19.318 1.00 65.62 85 GLU A O 1
ATOM 682 N N . ARG A 1 86 ? 0.025 -9.830 -17.798 1.00 63.53 86 ARG A N 1
ATOM 683 C CA . ARG A 1 86 ? -0.826 -10.352 -16.711 1.00 63.53 86 ARG A CA 1
ATOM 684 C C . ARG A 1 86 ? -2.319 -10.096 -16.919 1.00 63.53 86 ARG A C 1
ATOM 686 O O . ARG A 1 86 ? -3.133 -10.874 -16.431 1.00 63.53 86 ARG A O 1
ATOM 693 N N . HIS A 1 87 ? -2.686 -8.999 -17.584 1.00 62.22 87 HIS A N 1
ATOM 694 C CA . HIS A 1 87 ? -4.080 -8.550 -17.703 1.00 62.22 87 HIS A CA 1
ATOM 695 C C . HIS A 1 87 ? -4.738 -8.886 -19.051 1.00 62.22 87 HIS A C 1
ATOM 697 O O . HIS A 1 87 ? -5.949 -8.702 -19.191 1.00 62.22 87 HIS A O 1
ATOM 703 N N . GLY A 1 88 ? -4.000 -9.402 -20.040 1.00 49.91 88 GLY A N 1
ATOM 704 C CA . GLY A 1 88 ? -4.589 -9.696 -21.342 1.00 49.91 88 GLY A CA 1
ATOM 705 C C . GLY A 1 88 ? -3.777 -10.612 -22.251 1.00 49.91 88 GLY A C 1
ATOM 706 O O . GLY A 1 88 ? -2.828 -10.187 -22.904 1.00 49.91 88 GLY A O 1
ATOM 707 N N . GLY A 1 89 ? -4.331 -11.802 -22.507 1.00 52.62 89 GLY A N 1
ATOM 708 C CA . GLY A 1 89 ? -4.440 -12.264 -23.889 1.00 52.62 89 GLY A CA 1
ATOM 709 C C . GLY A 1 89 ? -5.248 -11.222 -24.671 1.00 52.62 89 GLY A C 1
ATOM 710 O O . GLY A 1 89 ? -6.472 -11.198 -24.600 1.00 52.62 89 GLY A O 1
ATOM 711 N N . GLY A 1 90 ? -4.564 -10.287 -25.335 1.00 42.19 90 GLY A N 1
ATOM 712 C CA . GLY A 1 90 ? -5.224 -9.101 -25.884 1.00 42.19 90 GLY A CA 1
ATOM 713 C C . GLY A 1 90 ? -4.305 -8.164 -26.662 1.00 42.19 90 GLY A C 1
ATOM 714 O O . GLY A 1 90 ? -4.095 -7.027 -26.264 1.00 42.19 90 GLY A O 1
ATOM 715 N N . ARG A 1 91 ? -3.784 -8.654 -27.792 1.00 46.50 91 ARG A N 1
ATOM 716 C CA . ARG A 1 91 ? -3.460 -7.905 -29.024 1.00 46.50 91 ARG A CA 1
ATOM 717 C C . ARG A 1 91 ? -2.910 -6.472 -28.858 1.00 46.50 91 ARG A C 1
ATOM 719 O O . ARG A 1 91 ? -3.575 -5.524 -29.253 1.00 46.50 91 ARG A O 1
ATOM 726 N N . TRP A 1 92 ? -1.651 -6.345 -28.433 1.00 38.47 92 TRP A N 1
ATOM 727 C CA . TRP A 1 92 ? -0.782 -5.196 -28.771 1.00 38.47 92 TRP A CA 1
ATOM 728 C C . TRP A 1 92 ? 0.657 -5.596 -29.158 1.00 38.47 92 TRP A C 1
ATOM 730 O O . TRP A 1 92 ? 1.534 -4.748 -29.287 1.00 38.47 92 TRP A O 1
ATOM 740 N N . GLY A 1 9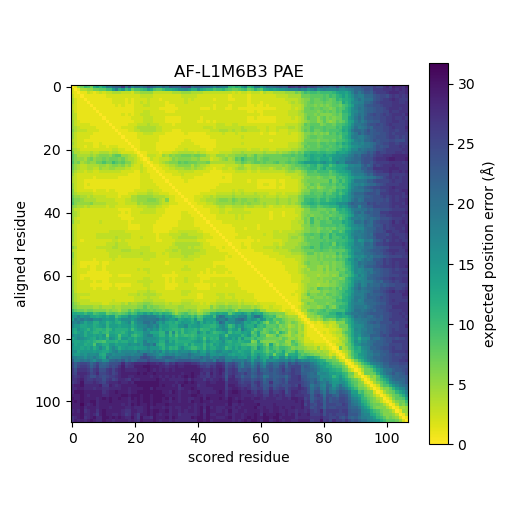3 ? 0.899 -6.875 -29.469 1.00 39.00 93 GLY A N 1
ATOM 741 C CA . GLY A 1 93 ? 2.192 -7.381 -29.959 1.00 39.00 93 GLY A CA 1
ATOM 742 C C . GLY A 1 93 ? 2.564 -6.996 -31.402 1.00 39.00 93 GLY A C 1
ATOM 743 O O . GLY A 1 93 ? 3.345 -7.703 -32.024 1.00 39.00 93 GLY A O 1
ATOM 744 N N . LEU A 1 94 ? 2.001 -5.924 -31.973 1.00 42.94 94 LEU A N 1
ATOM 745 C CA . LEU A 1 94 ? 2.214 -5.551 -33.385 1.00 42.94 94 LEU A CA 1
ATOM 746 C C . LEU A 1 94 ? 2.976 -4.239 -33.613 1.00 42.94 94 LEU A C 1
ATOM 748 O O . LEU A 1 94 ? 3.169 -3.862 -34.764 1.00 42.94 94 LEU A O 1
ATOM 752 N N . ILE A 1 95 ? 3.481 -3.579 -32.567 1.00 44.53 95 ILE A N 1
ATOM 753 C CA . ILE A 1 95 ? 4.371 -2.412 -32.741 1.00 44.53 95 ILE A CA 1
ATOM 754 C C . ILE A 1 95 ? 5.864 -2.727 -32.557 1.00 44.53 95 ILE A C 1
ATOM 756 O O . ILE A 1 95 ? 6.702 -1.874 -32.833 1.00 44.53 95 ILE A O 1
ATOM 760 N N . ALA A 1 96 ? 6.227 -3.965 -32.205 1.00 42.31 96 ALA A N 1
ATOM 761 C CA . ALA A 1 96 ? 7.619 -4.416 -32.133 1.00 42.31 96 ALA A CA 1
ATOM 762 C C . ALA A 1 96 ? 8.028 -5.207 -33.393 1.00 42.31 96 ALA A C 1
ATOM 764 O O . ALA A 1 96 ? 8.346 -6.390 -33.358 1.00 42.31 96 ALA A O 1
ATOM 765 N N . GLY A 1 97 ? 7.995 -4.540 -34.542 1.00 40.28 97 GLY A N 1
ATOM 766 C CA . GLY A 1 97 ? 8.594 -5.010 -35.791 1.00 40.28 97 GLY A CA 1
ATOM 767 C C . GLY A 1 97 ? 8.472 -3.882 -36.805 1.00 40.28 97 GLY A C 1
ATOM 768 O O . GLY A 1 97 ? 7.373 -3.585 -37.248 1.00 40.28 97 GLY A O 1
ATOM 769 N N . LYS A 1 98 ? 9.541 -3.177 -37.175 1.00 42.19 98 LYS A N 1
ATOM 770 C CA . LYS A 1 98 ? 10.658 -3.706 -37.961 1.00 42.19 98 LYS A CA 1
ATOM 771 C C . LYS A 1 98 ? 11.950 -2.956 -37.602 1.00 42.19 98 LYS A C 1
ATOM 773 O O . LYS A 1 98 ? 11.999 -1.736 -37.722 1.00 42.19 98 LYS A O 1
ATOM 778 N N . ARG A 1 99 ? 13.028 -3.674 -37.292 1.00 38.44 99 ARG A N 1
ATOM 779 C CA . ARG A 1 99 ? 14.382 -3.204 -37.614 1.00 38.44 99 ARG A CA 1
ATOM 780 C C . ARG A 1 99 ? 14.969 -4.232 -38.569 1.00 38.44 99 ARG A C 1
ATOM 782 O O . ARG A 1 99 ? 15.270 -5.351 -38.172 1.00 38.44 99 ARG A O 1
ATOM 789 N N . ALA A 1 100 ? 14.993 -3.876 -39.850 1.00 43.66 100 ALA A N 1
ATOM 790 C CA . ALA A 1 100 ? 15.672 -4.651 -40.876 1.00 43.66 100 ALA A CA 1
ATOM 791 C C . ALA A 1 100 ? 17.182 -4.664 -40.573 1.00 43.66 100 ALA A C 1
ATOM 793 O O . ALA A 1 100 ? 17.719 -3.603 -40.243 1.00 43.66 100 ALA A O 1
ATOM 794 N N . PRO A 1 101 ? 17.882 -5.805 -40.676 1.00 43.22 101 PRO A N 1
ATOM 795 C CA . PRO A 1 101 ? 19.333 -5.788 -40.729 1.00 43.22 101 PRO A CA 1
ATOM 796 C C . PRO A 1 101 ? 19.765 -5.239 -42.095 1.00 43.22 101 PRO A C 1
ATOM 798 O O . PRO A 1 101 ? 19.466 -5.812 -43.143 1.00 43.22 101 PRO A O 1
ATOM 801 N N . THR A 1 102 ? 20.434 -4.088 -42.068 1.00 49.66 102 THR A N 1
ATOM 802 C CA . THR A 1 102 ? 21.148 -3.516 -43.210 1.00 49.66 102 THR A CA 1
ATOM 803 C C . THR A 1 102 ? 22.206 -4.510 -43.687 1.00 49.66 102 THR A C 1
ATOM 805 O O . THR A 1 102 ? 22.856 -5.175 -42.882 1.00 49.66 102 THR A O 1
ATOM 808 N N . GLY A 1 103 ? 22.314 -4.631 -45.008 1.00 43.78 103 GLY A N 1
ATOM 809 C CA . GLY A 1 103 ? 22.977 -5.721 -45.706 1.00 43.78 103 GLY A CA 1
ATOM 810 C C . GLY A 1 103 ? 24.449 -5.938 -45.360 1.00 43.78 103 GLY A C 1
ATOM 811 O O . GLY A 1 103 ? 25.223 -5.011 -45.143 1.00 43.78 103 GLY A O 1
ATOM 812 N N . SER A 1 104 ? 24.834 -7.208 -45.408 1.00 43.62 104 SER A N 1
ATOM 813 C CA . SER A 1 104 ? 26.199 -7.649 -45.674 1.00 43.62 104 SER A CA 1
ATOM 814 C C . SER A 1 104 ? 26.121 -8.570 -46.887 1.00 43.62 104 SER A C 1
ATOM 816 O O . SER A 1 104 ? 25.816 -9.751 -46.751 1.00 43.62 104 SER A O 1
ATOM 818 N N . ALA A 1 105 ? 26.309 -8.007 -48.081 1.00 42.31 105 ALA A N 1
ATOM 819 C CA . ALA A 1 105 ? 26.549 -8.776 -49.293 1.00 42.31 105 ALA A CA 1
ATOM 820 C C . ALA A 1 105 ? 28.011 -8.565 -49.684 1.00 42.31 105 ALA A C 1
ATOM 822 O O . ALA A 1 105 ? 28.458 -7.441 -49.904 1.00 42.31 105 ALA A O 1
ATOM 823 N N . GLN A 1 106 ? 28.725 -9.681 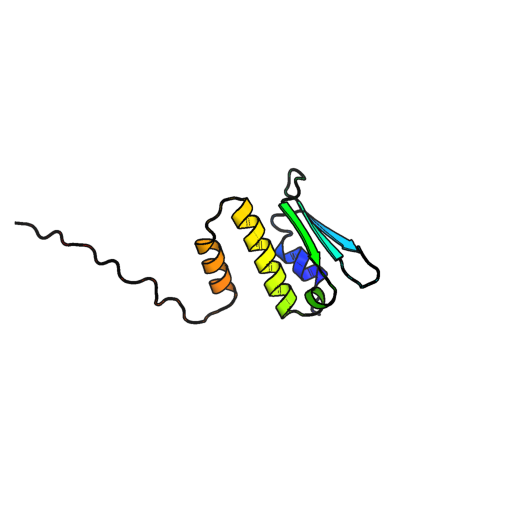-49.666 1.00 42.22 106 GLN A N 1
ATOM 824 C CA . GLN A 1 106 ? 30.098 -9.873 -50.098 1.00 42.22 106 GLN A CA 1
ATOM 825 C C . GLN A 1 106 ? 30.272 -9.478 -51.570 1.00 42.22 106 GLN A C 1
ATOM 827 O O . GLN A 1 106 ? 29.398 -9.785 -52.383 1.00 42.22 106 GLN A O 1
ATOM 832 N N . ILE A 1 107 ? 31.425 -8.891 -51.899 1.00 49.44 107 ILE A N 1
ATOM 833 C CA . ILE A 1 107 ? 32.158 -9.141 -53.149 1.00 49.44 107 ILE A CA 1
ATOM 834 C C . ILE A 1 107 ? 33.647 -9.129 -52.815 1.00 49.44 107 ILE A C 1
ATOM 836 O O . ILE A 1 107 ? 34.051 -8.207 -52.070 1.00 49.44 107 ILE A O 1
#

Sequence (107 aa):
MHNPFQQISDAFSDEYRVNLSIERLDGSIMLTLSNEHGRVVAKRLINREQRDCPKRLERLIDSIRFGIAIEQGHSAVDILAAMTERHGGGRWGLIAGKRAPTGSAQI

Mean predicted aligned error: 11.02 Å